Protein AF-A0A1G4KMF6-F1 (afdb_monomer_lite)

Radius of gyration: 17.97 Å; chains: 1; bounding box: 31×18×47 Å

Secondary structure (DSSP, 8-state):
---TT-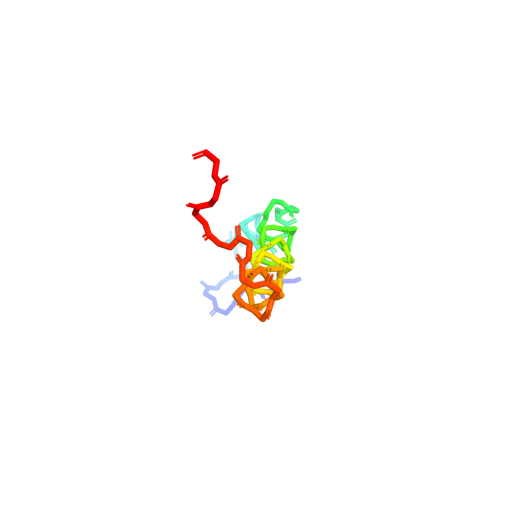TTS-THHHH-HHHHHHHHHHHHHHHHHHHHHHTT-TT--

InterPro domains:
  IPR006411 Fructose-bisphosphate aldolase, class II, yeast/E. coli subtype [PTHR30559] (1-45)
  IPR013785 Aldolase-type TIM barrel [G3DSA:3.20.20.70] (1-45)

pLDDT: mean 78.76, std 16.07, range [45.25, 95.5]

Foldseek 3Di:
DADPVGNPDPCCVVPVVCVVVVVVVVVVVVVVVVVCVVVVVPPVD

Sequence (45 aa):
MGNPEGDDKPNKKKYDPRVWVREGEKTMSKRVTEALEIFHTTNKL

Organism: NCBI:txid1266666

Structure (mmCIF, N/CA/C/O backbone):
data_AF-A0A1G4KMF6-F1
#
_entry.id   AF-A0A1G4KMF6-F1
#
loop_
_atom_site.group_PDB
_atom_site.id
_atom_site.type_symbol
_atom_site.label_atom_id
_atom_site.label_alt_id
_atom_site.label_comp_id
_atom_site.label_asym_id
_atom_site.label_entity_id
_atom_site.label_seq_id
_atom_site.pdbx_PDB_ins_code
_atom_site.Cartn_x
_atom_site.Cartn_y
_atom_site.Cartn_z
_atom_site.occupancy
_atom_site.B_iso_or_equiv
_atom_site.auth_seq_id
_atom_site.auth_comp_id
_atom_site.auth_asym_id
_atom_site.auth_atom_id
_atom_site.pdbx_PDB_model_num
ATOM 1 N N . MET A 1 1 ? -16.721 -8.405 23.752 1.00 49.06 1 MET A N 1
ATOM 2 C CA . MET A 1 1 ? -15.584 -7.791 23.026 1.00 49.06 1 MET A CA 1
ATOM 3 C C . MET A 1 1 ? -15.167 -6.551 23.800 1.00 49.06 1 MET A C 1
ATOM 5 O O . MET A 1 1 ? -15.672 -5.472 23.517 1.00 49.06 1 MET A O 1
ATOM 9 N N . GLY A 1 2 ? -14.327 -6.731 24.818 1.00 45.25 2 GLY A N 1
ATOM 10 C CA . GLY A 1 2 ? -13.872 -5.648 25.690 1.00 45.25 2 GLY A CA 1
ATOM 11 C C . GLY A 1 2 ? -12.732 -4.868 25.042 1.00 45.25 2 GLY A C 1
ATOM 12 O O . GLY A 1 2 ? -11.823 -5.447 24.445 1.00 45.25 2 GLY A O 1
ATOM 13 N N . ASN A 1 3 ? -12.812 -3.545 25.108 1.00 54.56 3 ASN A N 1
ATOM 14 C CA . ASN A 1 3 ? -11.709 -2.651 24.782 1.00 54.56 3 ASN A CA 1
ATOM 15 C C . ASN A 1 3 ? -10.836 -2.507 26.049 1.00 54.56 3 ASN A C 1
ATOM 17 O O . ASN A 1 3 ? -11.408 -2.395 27.131 1.00 54.56 3 ASN A O 1
ATOM 21 N N . PRO A 1 4 ? -9.492 -2.434 25.969 1.00 65.19 4 PRO A N 1
ATOM 22 C CA . PRO A 1 4 ? -8.642 -2.217 27.150 1.00 65.19 4 PRO A CA 1
ATOM 23 C C . PRO A 1 4 ? -8.945 -0.922 27.929 1.00 65.19 4 PRO A C 1
ATOM 25 O O . PRO A 1 4 ? -8.491 -0.759 29.053 1.00 65.19 4 PRO A O 1
ATOM 28 N N . GLU A 1 5 ? -9.710 0.001 27.337 1.00 62.47 5 GLU A N 1
ATOM 29 C CA . GLU A 1 5 ? -10.096 1.293 27.920 1.00 62.47 5 GLU A CA 1
ATOM 30 C C . GLU A 1 5 ? -11.509 1.310 28.541 1.00 62.47 5 GLU A C 1
ATOM 32 O O . GLU A 1 5 ? -12.000 2.386 28.884 1.00 62.47 5 GLU A O 1
ATOM 37 N N . GLY A 1 6 ? -12.177 0.155 28.652 1.00 54.62 6 GLY A N 1
ATOM 38 C CA . GLY A 1 6 ? -13.495 0.009 29.281 1.00 54.62 6 GLY A CA 1
ATOM 39 C C . GLY A 1 6 ? -14.547 -0.630 28.369 1.00 54.62 6 GLY A C 1
ATOM 40 O O . GLY A 1 6 ? -14.594 -0.356 27.165 1.00 54.62 6 GLY A O 1
ATOM 41 N N . ASP A 1 7 ? -15.402 -1.465 28.967 1.00 59.19 7 ASP A N 1
ATOM 42 C CA . ASP A 1 7 ? -16.454 -2.248 28.295 1.00 59.19 7 ASP A CA 1
ATOM 43 C C . ASP A 1 7 ? -17.549 -1.395 27.625 1.00 59.19 7 ASP A C 1
ATOM 45 O O . ASP A 1 7 ? -18.249 -1.886 26.741 1.00 59.19 7 ASP A O 1
ATOM 49 N N . ASP A 1 8 ? -17.643 -0.107 27.971 1.00 58.59 8 ASP A N 1
ATOM 50 C CA . ASP A 1 8 ? -18.646 0.837 27.450 1.00 58.59 8 ASP A CA 1
ATOM 51 C C . ASP A 1 8 ? -18.208 1.614 26.196 1.00 58.59 8 ASP A C 1
ATOM 53 O O . ASP A 1 8 ? -18.995 2.354 25.597 1.00 58.59 8 ASP A O 1
ATOM 57 N N . LYS A 1 9 ? -16.948 1.487 25.758 1.00 55.25 9 LYS A N 1
ATOM 58 C CA . LYS A 1 9 ? -16.485 2.200 24.558 1.00 55.25 9 LYS A CA 1
ATOM 59 C C . LYS A 1 9 ? -16.875 1.432 23.288 1.00 55.25 9 LYS A C 1
ATOM 61 O O . LYS A 1 9 ? -16.419 0.302 23.092 1.00 55.25 9 LYS A O 1
ATOM 66 N N . PRO A 1 10 ? -17.636 2.038 22.352 1.00 60.59 10 PRO A N 1
ATOM 67 C CA . PRO A 1 10 ? -18.030 1.362 21.125 1.00 60.59 10 PRO A CA 1
ATOM 68 C C . PRO A 1 10 ? 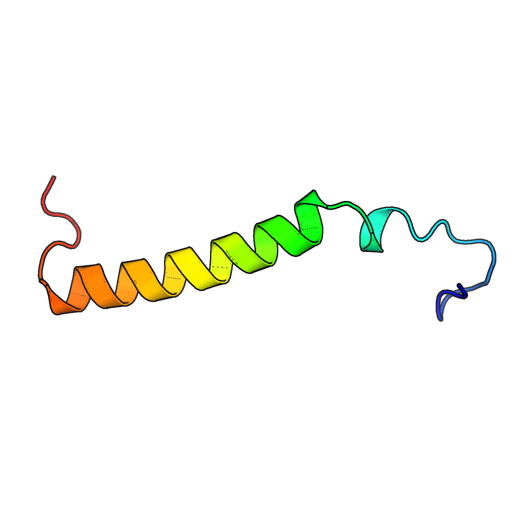-16.796 1.045 20.269 1.00 60.59 10 PRO A C 1
ATOM 70 O O . PRO A 1 10 ? -16.128 1.940 19.752 1.00 60.59 10 PRO A O 1
ATOM 73 N N . ASN A 1 11 ? -16.536 -0.245 20.032 1.00 60.84 11 ASN A N 1
ATOM 74 C CA . ASN A 1 11 ? -15.430 -0.745 19.198 1.00 60.84 11 ASN A CA 1
ATOM 75 C C . ASN A 1 11 ? -15.549 -0.387 17.695 1.00 60.84 11 ASN A C 1
ATOM 77 O O . ASN A 1 11 ? -14.774 -0.886 16.881 1.00 60.84 11 ASN A O 1
ATOM 81 N N . LYS A 1 12 ? -16.481 0.504 17.310 1.00 57.88 12 LYS A N 1
ATOM 82 C CA . LYS A 1 12 ? -16.829 0.854 15.919 1.00 57.88 12 LYS A CA 1
ATOM 83 C C . LYS A 1 12 ? -15.672 1.317 15.062 1.00 57.88 12 LYS A C 1
ATOM 85 O O . LYS A 1 12 ? -15.620 0.983 13.886 1.00 57.88 12 LYS A O 1
ATOM 90 N N . LYS A 1 13 ? -14.699 2.002 15.653 1.00 57.56 13 LYS A N 1
ATOM 91 C CA . LYS A 1 13 ? -13.492 2.418 14.932 1.00 57.56 13 LYS A CA 1
ATOM 92 C C . LYS A 1 13 ? -12.545 1.261 14.588 1.00 57.56 13 LYS A C 1
ATOM 94 O O . LYS A 1 13 ? -11.733 1.424 13.692 1.00 57.56 13 LYS A O 1
ATOM 99 N N . LYS A 1 14 ? -12.628 0.117 15.277 1.00 60.78 14 LYS A N 1
ATOM 100 C CA . LYS A 1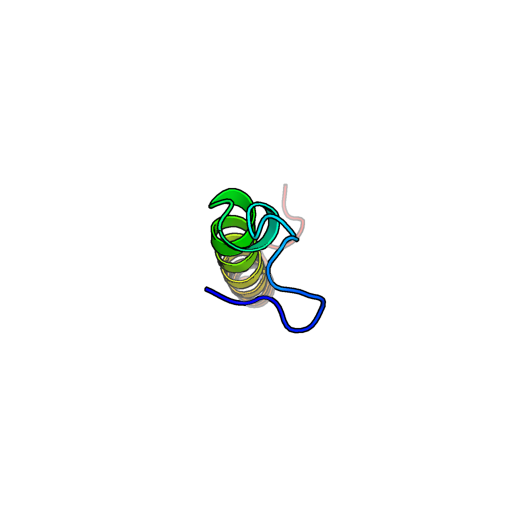 14 ? -11.732 -1.036 15.068 1.00 60.78 14 LYS A CA 1
ATOM 101 C C . LYS A 1 14 ? -12.275 -2.050 14.058 1.00 60.78 14 LYS A C 1
ATOM 103 O O . LYS A 1 14 ? -11.490 -2.782 13.471 1.00 60.78 14 LYS A O 1
ATOM 108 N N . TYR A 1 15 ? -13.592 -2.081 13.847 1.00 61.50 15 TYR A N 1
ATOM 109 C CA . TYR A 1 15 ? -14.243 -2.983 12.888 1.00 61.50 15 TYR A CA 1
ATOM 110 C C . 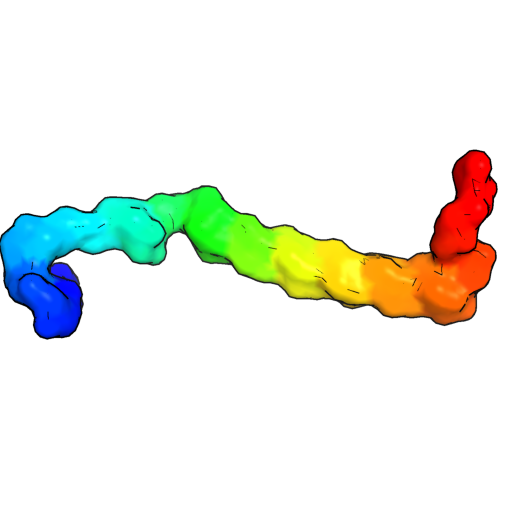TYR A 1 15 ? -14.765 -2.282 11.631 1.00 61.50 15 TYR A C 1
ATOM 112 O O . TYR A 1 15 ? -15.348 -2.942 10.772 1.00 61.50 15 TYR A O 1
ATOM 120 N N . ASP A 1 16 ? -14.588 -0.961 11.511 1.00 74.62 16 ASP A N 1
ATOM 121 C CA . ASP A 1 16 ? -14.915 -0.254 10.275 1.00 74.62 16 ASP A CA 1
ATOM 122 C C . ASP A 1 16 ? -14.076 -0.844 9.133 1.00 74.62 16 ASP A C 1
ATOM 124 O O . ASP A 1 16 ? -12.842 -0.779 9.191 1.00 74.62 16 ASP A O 1
ATOM 128 N N . PRO A 1 17 ? -14.708 -1.426 8.098 1.00 76.62 17 PRO A N 1
ATOM 129 C CA . PRO A 1 17 ? -13.976 -2.119 7.058 1.00 76.62 17 PRO A CA 1
ATOM 130 C C . PRO A 1 17 ? -13.029 -1.223 6.283 1.00 76.62 17 PRO A C 1
ATOM 132 O O . PRO A 1 17 ? -11.995 -1.685 5.814 1.00 76.62 17 PRO A O 1
ATOM 135 N N . ARG A 1 18 ? -13.300 0.083 6.249 1.00 83.81 18 ARG A N 1
ATOM 136 C CA . ARG A 1 18 ? -12.407 1.058 5.628 1.00 83.81 18 ARG A CA 1
ATOM 137 C C . ARG A 1 18 ? -11.046 1.103 6.308 1.00 83.81 18 ARG A C 1
ATOM 139 O O . ARG A 1 18 ? -10.075 1.439 5.650 1.00 83.81 18 ARG A O 1
ATOM 146 N N . VAL A 1 19 ? -10.954 0.761 7.594 1.00 79.94 19 VAL A N 1
ATOM 147 C CA . VAL A 1 19 ? -9.680 0.755 8.321 1.00 79.94 19 VAL A CA 1
ATOM 148 C C . VAL A 1 19 ? -8.808 -0.403 7.846 1.00 79.94 19 VAL A C 1
ATOM 150 O O . VAL A 1 19 ? -7.694 -0.165 7.392 1.00 79.94 19 VAL A O 1
ATOM 153 N N . TRP A 1 20 ? -9.307 -1.642 7.871 1.00 77.94 20 TRP A N 1
ATOM 154 C CA . TRP A 1 20 ? -8.491 -2.796 7.471 1.00 77.94 20 TRP A CA 1
ATOM 155 C C . TRP A 1 20 ? -8.307 -2.906 5.952 1.00 77.94 20 TRP A C 1
ATOM 157 O O . TRP A 1 20 ? -7.224 -3.281 5.505 1.00 77.94 20 TRP A O 1
ATOM 167 N N . VAL A 1 21 ? -9.300 -2.503 5.150 1.00 84.00 21 VAL A N 1
ATOM 168 C CA . VAL A 1 21 ? -9.156 -2.410 3.686 1.00 84.00 21 VAL A CA 1
ATOM 169 C C . VAL A 1 21 ? -8.075 -1.392 3.326 1.00 84.00 21 VAL A C 1
ATOM 171 O O . VAL A 1 21 ? -7.206 -1.690 2.509 1.00 84.00 21 VAL A O 1
ATOM 174 N N . ARG A 1 22 ? -8.059 -0.222 3.981 1.00 89.25 22 ARG A N 1
ATOM 175 C CA . ARG A 1 22 ? -7.051 0.812 3.717 1.00 89.25 22 ARG A CA 1
ATOM 176 C C . ARG A 1 22 ? -5.639 0.362 4.073 1.00 89.25 22 ARG A C 1
ATOM 178 O O . ARG A 1 22 ? -4.699 0.717 3.365 1.00 89.25 22 ARG A O 1
ATOM 185 N N . GLU A 1 23 ? -5.468 -0.400 5.150 1.00 87.75 23 GLU A N 1
ATOM 186 C CA . GLU A 1 23 ? -4.164 -0.990 5.470 1.00 87.75 23 GLU A CA 1
ATOM 187 C C . GLU A 1 23 ? -3.717 -1.982 4.381 1.00 87.75 23 GLU A C 1
ATOM 189 O O . GLU A 1 23 ? -2.567 -1.926 3.946 1.00 87.75 23 GLU A O 1
ATOM 194 N N . GLY A 1 24 ? -4.633 -2.796 3.842 1.00 88.50 24 GLY A N 1
ATOM 195 C CA . GLY A 1 24 ? -4.369 -3.646 2.675 1.00 88.50 24 GLY A CA 1
ATOM 196 C C . GLY A 1 24 ? -3.920 -2.845 1.447 1.00 88.50 24 GLY A C 1
ATOM 197 O O . GLY A 1 24 ? -2.856 -3.110 0.886 1.00 88.50 24 GLY A O 1
ATOM 198 N N . GLU A 1 25 ? -4.665 -1.801 1.080 1.00 92.38 25 GLU A N 1
ATOM 199 C CA . GLU A 1 25 ? -4.319 -0.913 -0.039 1.00 92.38 25 GLU A CA 1
ATOM 200 C C . GLU A 1 25 ? -2.930 -0.279 0.117 1.00 92.38 25 GLU A C 1
ATOM 202 O O . GLU A 1 25 ? -2.161 -0.241 -0.841 1.00 92.38 25 GLU A O 1
ATOM 207 N N . LYS A 1 26 ? -2.567 0.194 1.319 1.00 93.56 26 LYS A N 1
ATOM 208 C CA . LYS A 1 26 ? -1.238 0.777 1.580 1.00 93.56 26 LYS A CA 1
ATOM 209 C C . LYS A 1 26 ? -0.114 -0.219 1.291 1.00 93.56 26 LYS A C 1
ATOM 211 O O . LYS A 1 26 ? 0.889 0.154 0.680 1.00 93.56 26 LYS A O 1
ATOM 216 N N . THR A 1 27 ? -0.275 -1.472 1.721 1.00 93.50 27 THR A N 1
ATOM 217 C CA . THR A 1 27 ? 0.737 -2.515 1.490 1.00 93.50 27 THR A CA 1
ATOM 218 C C . THR A 1 27 ? 0.872 -2.858 0.008 1.00 93.50 27 THR A C 1
ATOM 220 O O . THR A 1 27 ? 1.991 -2.970 -0.494 1.00 93.50 27 THR A O 1
ATOM 223 N N . MET A 1 28 ? -0.250 -2.929 -0.714 1.00 93.88 28 MET A N 1
ATOM 224 C CA . MET A 1 28 ? -0.263 -3.157 -2.157 1.00 93.88 28 MET A CA 1
ATOM 225 C C . MET A 1 28 ? 0.417 -2.009 -2.907 1.00 93.88 28 MET A C 1
ATOM 227 O O . MET A 1 28 ? 1.308 -2.258 -3.718 1.00 93.88 28 MET A O 1
ATOM 231 N N . SER A 1 29 ? 0.063 -0.758 -2.600 1.00 93.75 29 SER A N 1
ATOM 232 C CA . SER A 1 29 ? 0.668 0.418 -3.233 1.00 93.75 29 SER A CA 1
ATOM 233 C C . SER A 1 29 ? 2.180 0.454 -3.043 1.00 93.75 29 SER A C 1
ATOM 235 O O . SER A 1 29 ? 2.896 0.701 -4.005 1.00 93.75 29 SER A O 1
ATOM 237 N N . LYS A 1 30 ? 2.687 0.129 -1.845 1.00 95.06 30 LYS A N 1
ATOM 238 C CA . LYS A 1 30 ? 4.134 0.067 -1.595 1.00 95.06 30 LYS A CA 1
ATOM 239 C C . LYS A 1 30 ? 4.829 -0.938 -2.519 1.00 95.06 30 LYS A C 1
ATOM 241 O O . LYS A 1 30 ? 5.849 -0.612 -3.120 1.00 95.06 30 LYS A O 1
ATOM 246 N N . ARG A 1 31 ? 4.254 -2.135 -2.675 1.00 94.00 31 ARG A N 1
ATOM 247 C CA . ARG A 1 31 ? 4.820 -3.177 -3.541 1.00 94.00 31 ARG A CA 1
ATOM 248 C C . ARG A 1 31 ? 4.792 -2.784 -5.018 1.00 94.00 31 ARG A C 1
ATOM 250 O O . ARG A 1 31 ? 5.727 -3.092 -5.752 1.00 94.00 31 ARG A O 1
ATOM 257 N N . VAL A 1 32 ? 3.731 -2.106 -5.453 1.00 94.56 32 VAL A N 1
ATOM 258 C CA . VAL A 1 32 ? 3.624 -1.593 -6.825 1.00 94.56 32 VAL A CA 1
ATOM 259 C C . VAL A 1 32 ? 4.652 -0.490 -7.070 1.00 94.56 32 VAL A C 1
ATOM 261 O O . VAL A 1 32 ? 5.303 -0.514 -8.108 1.00 94.56 32 VAL A O 1
ATOM 264 N N . THR A 1 33 ? 4.875 0.419 -6.116 1.00 94.25 33 THR A N 1
ATOM 265 C CA . THR A 1 33 ? 5.921 1.449 -6.228 1.00 94.25 33 THR A CA 1
ATOM 266 C C . THR A 1 33 ? 7.309 0.835 -6.410 1.00 94.25 33 THR A C 1
ATOM 268 O O . THR A 1 33 ? 8.026 1.237 -7.320 1.00 94.25 33 THR A O 1
ATOM 271 N N . GLU A 1 34 ? 7.661 -0.192 -5.629 1.00 94.56 34 GLU A N 1
ATOM 272 C CA . GLU A 1 34 ? 8.925 -0.925 -5.809 1.00 94.56 34 GLU A CA 1
ATOM 273 C C . GLU A 1 34 ? 9.042 -1.526 -7.221 1.00 94.56 34 GLU A C 1
ATOM 275 O O . GLU A 1 34 ? 10.094 -1.452 -7.852 1.00 94.56 34 GLU A O 1
ATOM 280 N N . ALA A 1 35 ? 7.960 -2.109 -7.748 1.00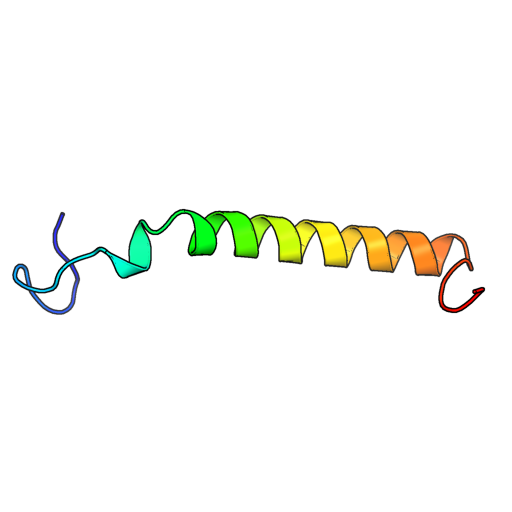 94.19 35 ALA A N 1
ATOM 281 C CA . ALA A 1 35 ? 7.950 -2.661 -9.102 1.00 94.19 35 ALA A CA 1
ATOM 282 C C . ALA A 1 35 ? 8.118 -1.572 -10.177 1.00 94.19 35 ALA A C 1
ATOM 284 O O . ALA A 1 35 ? 8.853 -1.774 -11.142 1.00 94.19 35 ALA A O 1
ATOM 285 N N . LEU A 1 36 ? 7.481 -0.410 -10.003 1.00 94.38 36 LEU A N 1
ATOM 286 C CA . LEU A 1 36 ? 7.601 0.717 -10.930 1.00 94.38 36 LEU A CA 1
ATOM 287 C C . LEU A 1 36 ? 9.032 1.268 -10.988 1.00 94.38 36 LEU A C 1
ATOM 289 O O . LEU A 1 36 ? 9.493 1.632 -12.076 1.00 94.38 36 LEU A O 1
ATOM 293 N N . GLU A 1 37 ? 9.732 1.285 -9.848 1.00 93.56 37 GLU A N 1
ATOM 294 C CA . GLU A 1 37 ? 11.145 1.666 -9.754 1.00 93.56 37 GLU A CA 1
ATOM 295 C C . GLU A 1 37 ? 12.051 0.645 -10.449 1.00 93.56 37 GLU A C 1
ATOM 297 O O . GLU A 1 37 ? 12.888 1.034 -11.267 1.00 93.56 37 GLU A O 1
ATOM 302 N N . ILE A 1 38 ? 11.838 -0.653 -10.191 1.00 94.62 38 ILE A N 1
ATOM 303 C CA . ILE A 1 38 ? 12.584 -1.753 -10.829 1.00 94.62 38 ILE A CA 1
ATOM 304 C C . ILE A 1 38 ? 12.430 -1.713 -12.352 1.00 94.62 38 ILE A C 1
ATOM 306 O O . ILE A 1 38 ? 13.401 -1.908 -13.077 1.00 94.62 38 ILE A O 1
ATOM 310 N N . PHE A 1 39 ? 11.225 -1.442 -12.852 1.00 95.50 39 PHE A N 1
ATOM 311 C CA . PHE A 1 39 ? 10.960 -1.385 -14.289 1.00 95.50 39 PHE A CA 1
ATOM 312 C C . PHE A 1 39 ? 11.277 -0.024 -14.923 1.00 95.50 39 PHE A C 1
ATOM 314 O O . PHE A 1 39 ? 11.010 0.171 -16.107 1.00 95.50 39 PHE A O 1
ATOM 321 N N . HIS A 1 40 ? 11.855 0.919 -14.170 1.00 91.94 40 HIS A N 1
ATOM 322 C CA . HIS A 1 40 ? 12.182 2.274 -14.635 1.00 91.94 40 HIS A CA 1
ATOM 323 C C . HIS A 1 40 ? 10.984 3.031 -15.235 1.00 91.94 40 HIS A C 1
ATOM 325 O O . HIS A 1 40 ? 11.142 3.901 -16.095 1.00 91.94 40 HIS A O 1
ATOM 331 N N . THR A 1 41 ? 9.779 2.699 -14.777 1.00 91.38 41 THR A N 1
ATOM 332 C CA . THR A 1 41 ? 8.511 3.302 -15.218 1.00 91.38 41 THR A CA 1
ATOM 333 C C . THR A 1 41 ? 8.028 4.424 -14.299 1.00 91.38 41 THR A C 1
ATOM 335 O O . THR A 1 41 ? 7.050 5.101 -14.607 1.00 91.38 41 THR A O 1
ATOM 338 N N . THR A 1 42 ? 8.709 4.655 -13.176 1.00 90.31 42 THR A N 1
ATOM 339 C CA . THR A 1 42 ? 8.399 5.755 -12.256 1.00 90.31 42 THR A CA 1
ATOM 340 C C . THR A 1 42 ? 8.536 7.116 -12.956 1.00 90.31 42 THR A C 1
ATOM 342 O O . THR A 1 42 ? 9.558 7.389 -13.583 1.00 90.31 42 THR A O 1
ATOM 345 N N . ASN A 1 43 ? 7.519 7.982 -12.821 1.00 87.12 43 ASN A N 1
ATOM 346 C CA . ASN A 1 43 ? 7.471 9.361 -13.348 1.00 87.12 43 ASN A CA 1
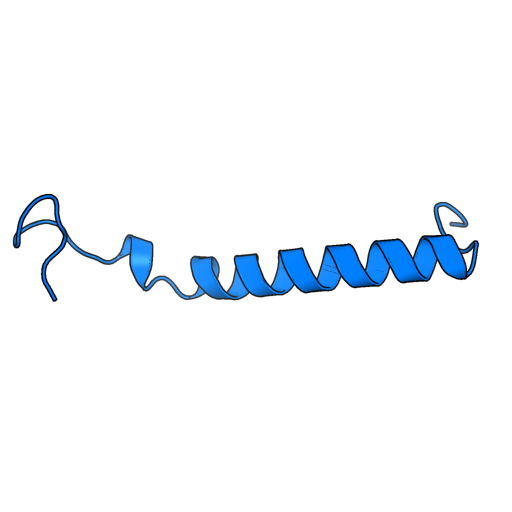ATOM 347 C C . ASN A 1 43 ? 7.654 9.499 -14.875 1.00 87.12 43 ASN A C 1
ATOM 349 O O . ASN A 1 43 ? 8.290 10.439 -15.343 1.00 87.12 43 ASN A O 1
ATOM 353 N N . LYS A 1 44 ? 7.112 8.557 -15.654 1.00 85.75 44 LYS A N 1
ATOM 354 C CA . LYS A 1 44 ? 7.245 8.506 -17.125 1.00 85.75 44 LYS A CA 1
ATOM 355 C C . LYS A 1 44 ? 5.976 8.922 -17.891 1.00 85.75 44 LYS A C 1
ATOM 357 O O . LYS A 1 44 ? 5.830 8.546 -19.051 1.00 85.75 44 LYS A O 1
ATOM 362 N N . LEU A 1 45 ? 5.068 9.644 -17.231 1.00 80.25 45 LEU A N 1
ATOM 363 C CA . LEU A 1 45 ? 3.825 10.173 -17.809 1.00 80.25 45 LEU A CA 1
ATOM 364 C C . LEU A 1 45 ? 4.037 11.543 -18.454 1.00 80.25 45 LEU A C 1
ATOM 366 O O . LEU A 1 45 ? 4.808 12.339 -17.873 1.00 80.25 45 LEU A O 1
#